Protein AF-H2AM92-F1 (afdb_monomer_lite)

pLDDT: mean 75.33, std 14.57, range [43.56, 90.56]

Structure (mmCIF, N/CA/C/O backbone):
data_AF-H2AM92-F1
#
_entry.id   AF-H2AM92-F1
#
loop_
_atom_site.group_PDB
_atom_site.id
_atom_site.type_symbol
_atom_site.label_atom_id
_atom_site.label_alt_id
_atom_site.label_comp_id
_atom_site.label_asym_id
_atom_site.label_entity_id
_atom_site.label_seq_id
_atom_site.pdbx_PDB_ins_code
_atom_site.Cartn_x
_atom_site.Cartn_y
_atom_site.Cartn_z
_atom_site.occupancy
_atom_site.B_iso_or_equiv
_atom_site.auth_seq_id
_atom_site.auth_comp_id
_atom_site.auth_asym_id
_atom_site.auth_atom_id
_atom_site.pdbx_PDB_model_num
ATOM 1 N N . MET A 1 1 ? -6.368 1.326 24.641 1.00 49.28 1 MET A N 1
ATOM 2 C CA . MET A 1 1 ? -5.739 0.473 23.600 1.00 49.28 1 MET A CA 1
ATOM 3 C C . MET A 1 1 ? -6.537 0.610 22.314 1.00 49.28 1 MET A C 1
ATOM 5 O O . MET A 1 1 ? -7.756 0.564 22.390 1.00 49.28 1 MET A O 1
ATOM 9 N N . GLN A 1 2 ? -5.897 0.807 21.157 1.00 58.41 2 GLN A N 1
ATOM 10 C CA . GLN A 1 2 ? -6.632 0.902 19.888 1.00 58.41 2 GLN A CA 1
ATOM 11 C C . GLN A 1 2 ? -7.231 -0.465 19.493 1.00 58.41 2 GLN A C 1
ATOM 13 O O . GLN A 1 2 ? -6.553 -1.485 19.700 1.00 58.41 2 GLN A O 1
ATOM 18 N N . PRO A 1 3 ? -8.459 -0.509 18.934 1.00 75.94 3 PRO A N 1
ATOM 19 C CA . PRO A 1 3 ? -9.093 -1.746 18.477 1.00 75.94 3 PRO A CA 1
ATOM 20 C C . PRO A 1 3 ? -8.204 -2.503 17.484 1.00 75.94 3 PRO A C 1
ATOM 22 O O . PRO A 1 3 ? -7.521 -1.886 16.668 1.00 75.94 3 PRO A O 1
ATOM 25 N N . GLN A 1 4 ? -8.212 -3.837 17.540 1.00 74.06 4 GLN A N 1
ATOM 26 C CA . GLN A 1 4 ? -7.371 -4.685 16.683 1.00 74.06 4 GLN A CA 1
ATOM 27 C C . GLN A 1 4 ? -7.622 -4.439 15.187 1.00 74.06 4 GLN A C 1
ATOM 29 O O . GLN A 1 4 ? -6.675 -4.301 14.423 1.00 74.06 4 GLN A O 1
ATOM 34 N N . TYR A 1 5 ? -8.886 -4.238 14.811 1.00 73.81 5 TYR A N 1
ATOM 35 C CA . TYR A 1 5 ? -9.278 -3.856 13.455 1.00 73.81 5 TYR A CA 1
ATOM 36 C C . TYR A 1 5 ? -8.584 -2.571 12.971 1.00 73.81 5 TYR A C 1
ATOM 38 O O . TYR A 1 5 ? -8.090 -2.516 11.852 1.00 73.81 5 TYR 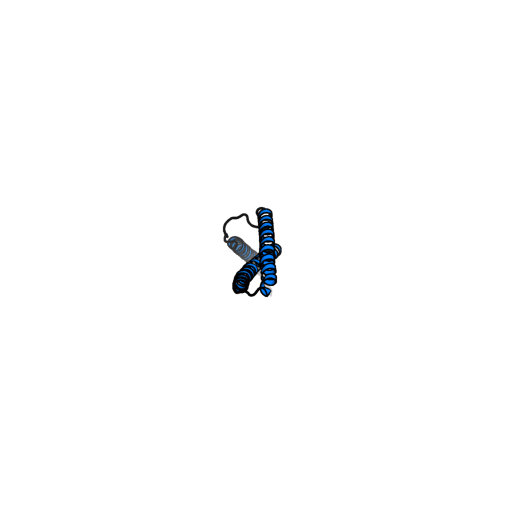A O 1
ATOM 46 N N . VAL A 1 6 ? -8.479 -1.548 13.827 1.00 73.00 6 VAL A N 1
ATOM 47 C CA . VAL A 1 6 ? -7.838 -0.267 13.475 1.00 73.00 6 VAL A CA 1
ATOM 48 C C . VAL A 1 6 ? -6.332 -0.440 13.270 1.00 73.00 6 VAL A C 1
ATOM 50 O O . VAL A 1 6 ? -5.771 0.181 12.372 1.00 73.00 6 VAL A O 1
ATOM 53 N N . ARG A 1 7 ? -5.683 -1.312 14.051 1.00 78.25 7 ARG A N 1
ATOM 54 C CA . ARG A 1 7 ? -4.262 -1.645 13.867 1.00 78.25 7 ARG A CA 1
ATOM 55 C C . ARG A 1 7 ? -4.007 -2.334 12.530 1.00 78.25 7 ARG A C 1
ATOM 57 O O . ARG A 1 7 ? -3.169 -1.871 11.777 1.00 78.25 7 ARG A O 1
ATOM 64 N N . GLU A 1 8 ? -4.802 -3.341 12.183 1.00 77.62 8 GLU A N 1
ATOM 65 C CA . GLU A 1 8 ? -4.666 -4.041 10.897 1.00 77.62 8 GLU A CA 1
ATOM 66 C C . GLU A 1 8 ? -4.867 -3.111 9.688 1.00 77.62 8 GLU A C 1
ATOM 68 O O . GLU A 1 8 ? -4.260 -3.310 8.634 1.00 77.62 8 GLU A O 1
ATOM 73 N N . ARG A 1 9 ? -5.723 -2.089 9.820 1.00 77.69 9 ARG A N 1
ATOM 74 C CA . ARG A 1 9 ? -5.902 -1.057 8.788 1.00 77.69 9 ARG A CA 1
ATOM 75 C C . ARG A 1 9 ? -4.716 -0.090 8.722 1.00 77.69 9 ARG A C 1
ATOM 77 O O . ARG A 1 9 ? -4.263 0.228 7.627 1.00 77.69 9 ARG A O 1
ATOM 84 N N . LEU A 1 10 ? -4.169 0.327 9.866 1.00 80.25 10 LEU A N 1
ATOM 85 C CA . LEU A 1 10 ? -2.947 1.141 9.923 1.00 80.25 10 LEU A CA 1
ATOM 86 C C . LEU A 1 10 ? -1.744 0.406 9.314 1.00 80.25 10 LEU A C 1
ATOM 88 O O . LEU A 1 10 ? -1.035 0.997 8.505 1.00 80.25 10 LEU A O 1
ATOM 92 N N . ASP A 1 11 ? -1.579 -0.884 9.608 1.00 84.06 11 ASP A N 1
ATOM 93 C CA . ASP A 1 11 ? -0.521 -1.724 9.030 1.00 84.06 11 ASP A CA 1
ATOM 94 C C . ASP A 1 11 ? -0.696 -1.873 7.503 1.00 84.06 11 ASP A C 1
ATOM 96 O O . ASP A 1 11 ? 0.267 -1.854 6.732 1.00 84.06 11 ASP A O 1
ATOM 100 N N . SER A 1 12 ? -1.947 -1.983 7.036 1.00 84.44 12 SER A N 1
ATOM 101 C CA . SER A 1 12 ? -2.283 -1.981 5.605 1.00 84.44 12 SER A CA 1
ATOM 102 C C . SER A 1 12 ? -1.902 -0.654 4.936 1.00 84.44 12 SER A C 1
ATOM 104 O O . SER A 1 12 ? -1.363 -0.657 3.828 1.00 84.44 12 SER A O 1
ATOM 106 N N . LEU A 1 13 ? -2.128 0.473 5.616 1.00 84.50 13 LEU A N 1
ATOM 107 C CA . LEU A 1 13 ? -1.762 1.803 5.131 1.00 84.50 13 LEU A CA 1
ATOM 108 C C . LEU A 1 13 ? -0.236 1.991 5.082 1.00 84.50 13 LEU A C 1
ATOM 110 O O . LEU A 1 13 ? 0.291 2.435 4.064 1.00 84.50 13 LEU A O 1
ATOM 114 N N . GLU A 1 14 ? 0.485 1.551 6.115 1.00 86.25 14 GLU A N 1
ATOM 115 C CA . GLU A 1 14 ? 1.954 1.547 6.141 1.00 86.25 14 GLU A CA 1
ATOM 116 C C . GLU A 1 14 ? 2.534 0.698 4.997 1.00 86.25 14 GLU A C 1
ATOM 118 O O . GLU A 1 14 ? 3.489 1.093 4.322 1.00 86.25 14 GLU A O 1
ATOM 123 N N . CYS A 1 15 ? 1.917 -0.450 4.700 1.00 87.12 15 CYS A N 1
ATOM 124 C CA . CYS A 1 15 ? 2.302 -1.280 3.562 1.00 87.12 15 CYS A CA 1
ATOM 125 C C . CYS A 1 15 ? 2.153 -0.538 2.220 1.00 87.12 15 CYS A C 1
ATOM 127 O O . CYS A 1 15 ? 3.000 -0.692 1.335 1.00 87.12 15 CYS A O 1
ATOM 129 N N . ILE A 1 16 ? 1.107 0.282 2.061 1.00 87.56 16 ILE A N 1
ATOM 130 C CA . ILE A 1 16 ? 0.911 1.116 0.866 1.00 87.56 16 ILE A CA 1
ATOM 131 C C . ILE A 1 16 ? 2.018 2.176 0.766 1.00 87.56 16 ILE A C 1
ATOM 133 O O . ILE A 1 16 ? 2.612 2.322 -0.304 1.00 87.56 16 ILE A O 1
ATOM 137 N N . ASP A 1 17 ? 2.365 2.845 1.866 1.00 87.62 17 ASP A N 1
ATOM 138 C CA . ASP A 1 17 ? 3.430 3.858 1.897 1.00 87.62 17 ASP A CA 1
ATOM 139 C C . ASP A 1 17 ? 4.807 3.276 1.543 1.00 87.62 17 ASP A C 1
ATOM 141 O O . ASP A 1 17 ? 5.565 3.855 0.753 1.00 87.62 17 ASP A O 1
ATOM 145 N N . LEU A 1 18 ? 5.120 2.079 2.046 1.00 87.75 18 LEU A N 1
ATOM 146 C CA . LEU A 1 18 ? 6.334 1.348 1.670 1.00 87.75 18 LEU A CA 1
ATOM 147 C C . LEU A 1 18 ? 6.351 1.003 0.173 1.00 87.75 18 LEU A C 1
ATOM 149 O O . LEU A 1 18 ? 7.406 1.039 -0.477 1.00 87.75 18 LEU A O 1
ATOM 153 N N . LYS A 1 19 ? 5.185 0.707 -0.406 1.00 86.88 19 LYS A N 1
ATOM 154 C CA . LYS A 1 19 ? 5.042 0.417 -1.835 1.00 86.88 19 LYS A CA 1
ATOM 155 C C . LYS A 1 19 ? 5.241 1.673 -2.690 1.00 86.88 19 LYS A C 1
ATOM 157 O O . LYS A 1 19 ? 5.954 1.611 -3.690 1.00 86.88 19 LYS A O 1
ATOM 162 N N . LEU A 1 20 ? 4.740 2.828 -2.247 1.00 87.12 20 LEU A N 1
ATOM 163 C CA . LEU A 1 20 ? 5.006 4.130 -2.875 1.00 87.12 20 LEU A CA 1
ATOM 164 C C . LEU A 1 20 ? 6.495 4.511 -2.807 1.00 87.12 20 LEU A C 1
ATOM 166 O O . LEU A 1 20 ? 7.067 4.969 -3.799 1.00 87.12 20 LEU A O 1
ATOM 170 N N . CYS A 1 21 ? 7.164 4.245 -1.681 1.00 87.25 21 CYS A N 1
ATOM 171 C CA . CYS A 1 21 ? 8.618 4.410 -1.566 1.00 87.25 21 CYS A CA 1
ATOM 172 C C . CYS A 1 21 ? 9.384 3.513 -2.550 1.00 87.25 21 CYS A C 1
ATOM 174 O O . CYS A 1 21 ? 10.405 3.915 -3.111 1.00 87.25 21 CYS A O 1
ATOM 176 N N . THR A 1 22 ? 8.901 2.291 -2.768 1.00 86.56 22 THR A N 1
ATOM 177 C CA . THR A 1 22 ? 9.508 1.339 -3.707 1.00 86.56 22 THR A CA 1
ATOM 178 C C . THR A 1 22 ? 9.321 1.799 -5.151 1.00 86.56 22 THR A C 1
ATOM 180 O O . THR A 1 22 ? 10.278 1.794 -5.920 1.00 86.56 22 THR A O 1
ATOM 183 N N . MET A 1 23 ? 8.142 2.321 -5.491 1.00 88.75 23 MET A N 1
ATOM 184 C CA . MET A 1 23 ? 7.858 2.930 -6.790 1.00 88.75 23 MET A CA 1
ATOM 185 C C . MET A 1 23 ? 8.800 4.112 -7.097 1.00 88.75 23 MET A C 1
ATOM 187 O O . MET A 1 23 ? 9.323 4.224 -8.204 1.00 88.75 23 MET A O 1
ATOM 191 N N . LEU A 1 24 ? 9.090 4.965 -6.108 1.00 88.19 24 LEU A N 1
ATOM 192 C CA . LEU A 1 24 ? 10.083 6.042 -6.240 1.00 88.19 24 LEU A CA 1
ATOM 193 C C . LEU A 1 24 ? 11.495 5.511 -6.538 1.00 88.19 24 LEU A C 1
ATOM 195 O O . LEU A 1 24 ? 12.214 6.077 -7.365 1.00 88.19 24 LEU A O 1
ATOM 199 N N . LYS A 1 25 ? 11.894 4.404 -5.901 1.00 87.50 25 LYS A N 1
ATOM 200 C CA . LYS A 1 25 ? 13.182 3.746 -6.179 1.00 87.50 25 LYS A CA 1
ATOM 201 C C . LYS A 1 25 ? 13.223 3.161 -7.590 1.00 87.50 25 LYS A C 1
ATOM 203 O O . LYS A 1 25 ? 14.227 3.328 -8.280 1.00 87.50 25 LYS A O 1
ATOM 208 N N . GLU A 1 26 ? 12.141 2.531 -8.037 1.00 87.12 26 GLU A N 1
ATOM 209 C CA . GLU A 1 26 ? 12.022 2.009 -9.402 1.00 87.12 26 GLU A CA 1
ATOM 210 C C . GLU A 1 26 ? 12.082 3.133 -10.442 1.00 87.12 26 GLU A C 1
ATOM 212 O O . GLU A 1 26 ? 12.816 3.009 -11.418 1.00 87.12 26 GLU A O 1
ATOM 217 N N . ALA A 1 27 ? 11.424 4.273 -10.209 1.00 88.00 27 ALA A N 1
ATOM 218 C CA . ALA A 1 27 ? 11.522 5.440 -11.089 1.00 88.00 27 ALA A CA 1
ATOM 219 C C . ALA A 1 27 ? 12.967 5.949 -11.227 1.00 88.00 27 ALA A C 1
ATOM 221 O O . ALA A 1 27 ? 13.418 6.263 -12.330 1.00 88.00 27 ALA A O 1
ATOM 222 N N . SER A 1 28 ? 13.721 5.979 -10.124 1.00 89.50 28 SER A N 1
ATOM 223 C CA . SER A 1 28 ? 15.147 6.327 -10.148 1.00 89.50 28 SER A CA 1
ATOM 224 C C . SER A 1 28 ? 15.957 5.356 -11.022 1.00 89.50 28 SER A C 1
ATOM 226 O O . SER A 1 28 ? 16.761 5.778 -11.857 1.00 89.50 28 SER A O 1
ATOM 228 N N . GLN A 1 29 ? 15.683 4.051 -10.914 1.00 87.62 29 GLN A N 1
ATOM 229 C CA . GLN A 1 29 ? 16.313 3.022 -11.750 1.00 87.62 29 GLN A CA 1
ATOM 230 C C . GLN A 1 29 ? 15.917 3.137 -13.229 1.00 87.62 29 GLN A C 1
ATOM 232 O O . GLN A 1 29 ? 16.766 2.952 -14.101 1.00 87.62 29 GLN A O 1
ATOM 237 N N . VAL A 1 30 ? 14.666 3.494 -13.534 1.00 89.12 30 VAL A N 1
ATOM 238 C CA . VAL A 1 30 ? 14.191 3.764 -14.904 1.00 89.12 30 VAL A CA 1
ATOM 239 C C . VAL A 1 30 ? 14.965 4.929 -15.526 1.00 89.12 30 VAL A C 1
ATOM 241 O O . VAL A 1 30 ? 15.446 4.814 -16.651 1.00 89.12 30 VAL A O 1
ATOM 244 N N . VAL A 1 31 ? 15.152 6.033 -14.797 1.00 88.75 31 VAL A N 1
ATOM 245 C CA . VAL A 1 31 ? 15.910 7.201 -15.286 1.00 88.75 31 VAL A CA 1
ATOM 246 C C . VAL A 1 31 ? 17.390 6.862 -15.497 1.00 88.75 31 VAL A C 1
ATOM 248 O O . VAL A 1 31 ? 17.990 7.266 -16.501 1.00 88.75 31 VAL A O 1
ATOM 251 N N . PHE A 1 32 ? 17.980 6.089 -14.583 1.00 86.94 32 PHE A N 1
ATOM 252 C CA . PHE A 1 32 ? 19.362 5.628 -14.701 1.00 86.94 32 PHE A CA 1
ATOM 253 C C . PHE A 1 32 ? 19.554 4.710 -15.918 1.00 86.94 32 PHE A C 1
ATOM 255 O O . PHE A 1 32 ? 20.391 4.983 -16.777 1.00 86.94 32 PHE A O 1
ATOM 262 N N . THR A 1 33 ? 18.735 3.664 -16.043 1.00 85.88 33 THR A N 1
ATOM 263 C CA . THR A 1 33 ? 18.806 2.710 -17.163 1.00 85.88 33 THR A CA 1
ATOM 264 C C . THR A 1 33 ? 18.521 3.379 -18.505 1.00 85.88 33 THR A C 1
ATOM 266 O O . THR A 1 33 ? 19.213 3.097 -19.480 1.00 85.88 33 THR A O 1
ATOM 269 N N . PHE A 1 34 ? 17.594 4.340 -18.562 1.00 85.69 34 PHE A N 1
ATOM 270 C CA . PHE A 1 34 ? 17.360 5.156 -19.756 1.00 85.69 34 PHE A CA 1
ATOM 271 C C . PHE A 1 34 ? 18.599 5.962 -20.175 1.00 85.69 34 PHE A C 1
ATOM 273 O O . PHE A 1 34 ? 18.928 6.038 -21.361 1.00 85.69 34 PHE A O 1
ATOM 280 N N . SER A 1 35 ? 19.312 6.537 -19.204 1.00 85.31 35 SER A N 1
ATOM 281 C CA . SER A 1 35 ? 20.538 7.300 -19.459 1.00 85.31 35 SER A CA 1
ATOM 282 C C . SER A 1 35 ? 21.650 6.419 -20.035 1.00 85.31 35 SER A C 1
ATOM 284 O O . SER A 1 35 ? 22.359 6.847 -20.944 1.00 85.31 35 SER A O 1
ATOM 286 N N . GLU A 1 36 ? 21.772 5.178 -19.562 1.00 84.38 36 GLU A N 1
ATOM 287 C CA . GLU A 1 36 ? 22.748 4.204 -20.066 1.00 84.38 36 GLU A CA 1
ATOM 288 C C . GLU A 1 36 ? 22.371 3.640 -21.446 1.00 84.38 36 GLU A C 1
ATOM 290 O O . GLU A 1 36 ? 23.235 3.488 -22.312 1.00 84.38 36 GLU A O 1
ATOM 295 N N . ILE A 1 37 ? 21.077 3.431 -21.715 1.00 85.94 37 ILE A N 1
ATOM 296 C CA . ILE A 1 37 ? 20.586 3.062 -23.054 1.00 85.94 37 ILE A CA 1
ATOM 297 C C . ILE A 1 37 ? 20.917 4.167 -24.065 1.00 85.94 37 ILE A C 1
ATOM 299 O O . ILE A 1 37 ? 21.400 3.880 -25.160 1.00 85.94 37 ILE A O 1
ATOM 303 N N . LYS A 1 38 ? 20.727 5.442 -23.694 1.00 84.31 38 LYS A N 1
ATOM 304 C CA . LYS A 1 38 ? 21.046 6.589 -24.562 1.00 84.31 38 LYS A CA 1
ATOM 305 C C . LYS A 1 38 ? 22.546 6.703 -24.877 1.00 84.31 38 LYS A C 1
ATOM 307 O O . LYS A 1 38 ? 22.900 7.238 -25.923 1.00 84.31 38 LYS A O 1
ATOM 312 N N . LYS A 1 39 ? 23.420 6.181 -24.009 1.00 86.69 39 LYS A N 1
ATOM 313 C CA . LYS A 1 39 ? 24.876 6.094 -24.232 1.00 86.69 39 LYS A CA 1
ATOM 314 C C . LYS A 1 39 ? 25.292 4.927 -25.142 1.00 86.69 39 LYS A C 1
ATOM 316 O O . LYS A 1 39 ? 26.474 4.803 -25.442 1.00 86.69 39 LYS A O 1
ATOM 321 N N . GLY A 1 40 ? 24.347 4.100 -25.599 1.00 80.50 40 GLY A N 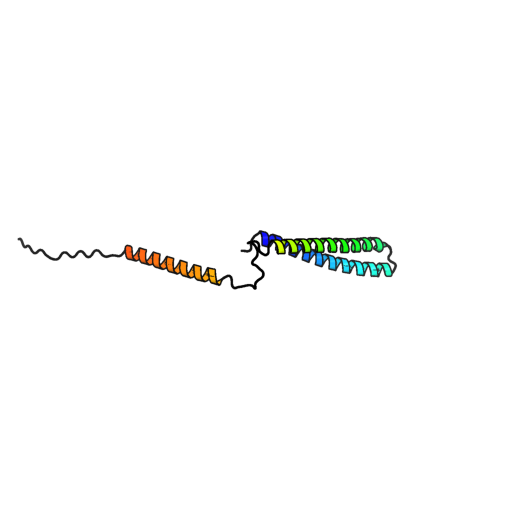1
ATOM 322 C CA . GLY A 1 40 ? 24.590 2.998 -26.536 1.00 80.50 40 GLY A CA 1
ATOM 323 C C . GLY A 1 40 ? 24.595 1.603 -25.906 1.00 80.50 40 GLY A C 1
ATOM 324 O O . GLY A 1 40 ? 24.876 0.634 -26.606 1.00 80.50 40 GLY A O 1
ATOM 325 N N . ASN A 1 41 ? 24.267 1.469 -24.615 1.00 76.56 41 ASN A N 1
ATOM 326 C CA . ASN A 1 41 ? 24.215 0.170 -23.944 1.00 76.56 41 ASN A CA 1
ATOM 327 C C . ASN A 1 41 ? 22.840 -0.505 -24.135 1.00 76.56 41 ASN A C 1
ATOM 329 O O . ASN A 1 41 ? 21.920 -0.342 -23.331 1.00 76.56 41 ASN A O 1
ATOM 333 N N . VAL A 1 42 ? 22.685 -1.232 -25.247 1.00 79.00 42 VAL A N 1
ATOM 334 C CA . VAL A 1 42 ? 21.405 -1.830 -25.686 1.00 79.00 42 VAL A CA 1
ATOM 335 C C . VAL A 1 42 ? 20.967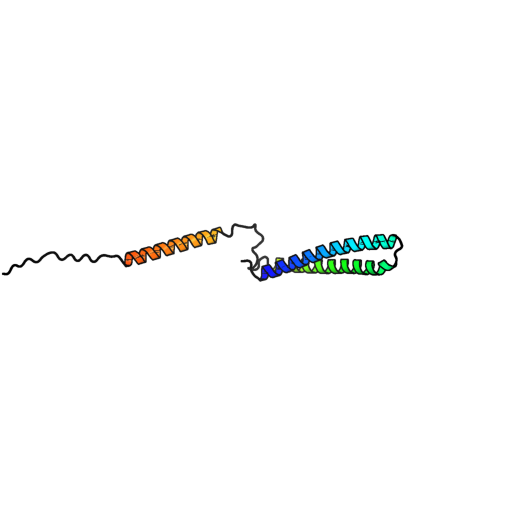 -3.012 -24.807 1.00 79.00 42 VAL A C 1
ATOM 337 O O . VAL A 1 42 ? 19.769 -3.284 -24.703 1.00 79.00 42 VAL A O 1
ATOM 340 N N . ASP A 1 43 ? 21.896 -3.657 -24.098 1.00 78.81 43 ASP A N 1
ATOM 341 C CA . ASP A 1 43 ? 21.607 -4.808 -23.228 1.00 78.81 43 ASP A CA 1
ATOM 342 C C . ASP A 1 43 ? 20.709 -4.443 -22.032 1.00 78.81 43 ASP A C 1
ATOM 344 O O . ASP A 1 43 ? 19.978 -5.281 -21.496 1.00 78.81 43 ASP A O 1
ATOM 348 N N . LEU A 1 44 ? 20.681 -3.162 -21.653 1.00 80.19 44 LEU A N 1
ATOM 349 C CA . LEU A 1 44 ? 19.837 -2.644 -20.576 1.00 80.19 44 LEU A CA 1
ATOM 350 C C . LEU A 1 44 ? 18.387 -2.390 -21.003 1.00 80.19 44 LEU A C 1
ATOM 352 O O . LEU A 1 44 ? 17.541 -2.140 -20.145 1.00 80.19 44 LEU A O 1
ATOM 356 N N . LYS A 1 45 ? 18.053 -2.507 -22.297 1.00 82.62 45 LYS A N 1
ATOM 357 C CA . LYS A 1 45 ? 16.690 -2.277 -22.804 1.00 82.62 45 LYS A CA 1
ATOM 358 C C . LYS A 1 45 ? 15.660 -3.199 -22.148 1.00 82.62 45 LYS A C 1
ATOM 360 O O . LYS A 1 45 ? 14.594 -2.743 -21.745 1.00 82.62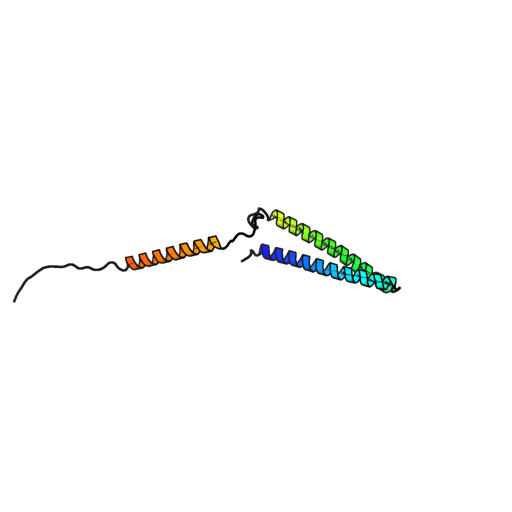 45 LYS A O 1
ATOM 365 N N . ARG A 1 46 ? 16.008 -4.476 -21.959 1.00 85.38 46 ARG A N 1
ATOM 366 C CA . ARG A 1 46 ? 15.139 -5.450 -21.279 1.00 85.38 46 ARG A CA 1
ATOM 367 C C . ARG A 1 46 ? 14.947 -5.115 -19.798 1.00 85.38 46 ARG A C 1
ATOM 369 O O . ARG A 1 46 ? 13.863 -5.319 -19.260 1.00 85.38 46 ARG A O 1
ATOM 376 N N . GLN A 1 47 ? 15.983 -4.595 -19.138 1.00 83.94 47 GLN A N 1
ATOM 377 C CA . GLN A 1 47 ? 15.887 -4.156 -17.743 1.00 83.94 47 GLN A CA 1
ATOM 378 C C . GLN A 1 47 ? 15.008 -2.910 -17.629 1.00 83.94 47 GLN A C 1
ATOM 380 O O . GLN A 1 47 ? 14.122 -2.877 -16.785 1.00 83.94 47 GLN A O 1
ATOM 385 N N . PHE A 1 48 ? 15.172 -1.937 -18.525 1.00 86.44 48 PHE A N 1
ATOM 386 C CA . PHE A 1 48 ? 14.315 -0.755 -18.594 1.00 86.44 48 PHE A CA 1
ATOM 387 C C . PHE A 1 48 ? 12.839 -1.121 -18.791 1.00 86.44 48 PHE A C 1
ATOM 389 O O . PHE A 1 48 ? 11.999 -0.670 -18.020 1.00 86.44 48 PHE A O 1
ATOM 396 N N . GLU A 1 49 ? 12.514 -1.990 -19.754 1.00 87.69 49 GLU A N 1
ATOM 397 C CA . GLU A 1 49 ? 11.135 -2.459 -19.968 1.00 87.69 49 GLU A CA 1
ATOM 398 C C . GLU A 1 49 ? 10.557 -3.137 -18.715 1.00 87.69 49 GLU A C 1
ATOM 400 O O . GLU A 1 49 ? 9.410 -2.880 -18.343 1.00 87.69 49 GLU A O 1
ATOM 405 N N . ASN A 1 50 ? 11.362 -3.943 -18.014 1.00 88.38 50 ASN A N 1
ATOM 406 C CA . ASN A 1 50 ? 10.959 -4.572 -16.757 1.00 88.38 50 ASN A CA 1
ATOM 407 C C . ASN A 1 50 ? 10.734 -3.549 -15.631 1.00 88.38 50 ASN A C 1
ATOM 409 O O . ASN A 1 50 ? 9.734 -3.653 -14.925 1.00 88.38 50 ASN A O 1
ATOM 413 N N . HIS A 1 51 ? 11.618 -2.559 -15.470 1.00 87.19 51 HIS A N 1
ATOM 414 C CA . HIS A 1 51 ? 11.483 -1.519 -14.445 1.00 87.19 51 HIS A CA 1
ATOM 415 C C . HIS A 1 51 ? 10.291 -0.597 -14.716 1.00 87.19 51 HIS A C 1
ATOM 417 O O . HIS A 1 51 ? 9.564 -0.251 -13.791 1.00 87.19 51 HIS A O 1
ATOM 423 N N . VAL A 1 52 ? 10.041 -0.247 -15.980 1.00 88.69 52 VAL A N 1
ATOM 424 C CA . VAL A 1 52 ? 8.872 0.548 -16.381 1.00 88.69 52 VAL A CA 1
ATOM 425 C C . VAL A 1 52 ? 7.584 -0.227 -16.110 1.00 88.69 52 VAL A C 1
ATOM 427 O O . VAL A 1 52 ? 6.647 0.316 -15.527 1.00 88.69 52 VAL A O 1
ATOM 430 N N . LYS A 1 53 ? 7.536 -1.513 -16.474 1.00 90.56 53 LYS A N 1
ATOM 431 C CA . LYS A 1 53 ? 6.376 -2.366 -16.189 1.00 90.56 53 LYS A CA 1
ATOM 432 C C . LYS A 1 53 ? 6.152 -2.540 -14.683 1.00 90.56 53 LYS A C 1
ATOM 434 O O . LYS A 1 53 ? 5.012 -2.469 -14.236 1.00 90.56 53 LYS A O 1
ATOM 439 N N . GLY A 1 54 ? 7.224 -2.731 -13.912 1.00 87.12 54 GLY A N 1
ATOM 440 C CA . GLY A 1 54 ? 7.187 -2.787 -12.448 1.00 87.12 54 GLY A CA 1
ATOM 441 C C . GLY A 1 54 ? 6.612 -1.509 -11.842 1.00 87.12 54 GLY A C 1
ATOM 442 O O . GLY A 1 54 ? 5.651 -1.581 -11.080 1.00 87.12 54 GLY A O 1
ATOM 443 N N . PHE A 1 55 ? 7.098 -0.351 -12.290 1.00 89.75 55 PHE A N 1
ATOM 444 C CA . PHE A 1 55 ? 6.633 0.957 -11.835 1.00 89.75 55 PHE A CA 1
ATOM 445 C C . PHE A 1 55 ? 5.127 1.149 -12.056 1.00 89.75 55 PHE A C 1
ATOM 447 O O . PHE A 1 55 ? 4.407 1.496 -11.120 1.00 89.75 55 PHE A O 1
ATOM 454 N N . TYR A 1 56 ? 4.628 0.887 -13.270 1.00 88.44 56 TYR A N 1
ATOM 455 C CA . TYR A 1 56 ? 3.201 1.046 -13.572 1.00 88.44 56 TYR A CA 1
ATOM 456 C C . TYR A 1 56 ? 2.322 0.041 -12.820 1.00 88.44 56 TYR A C 1
ATOM 458 O O . TYR A 1 56 ? 1.272 0.428 -12.312 1.00 88.44 56 TYR A O 1
ATOM 466 N N . ASN A 1 57 ? 2.760 -1.214 -12.685 1.00 90.06 57 ASN A N 1
ATOM 467 C CA . ASN A 1 57 ? 2.028 -2.222 -11.914 1.00 90.06 57 ASN A CA 1
ATOM 468 C C . ASN A 1 57 ? 1.962 -1.855 -10.423 1.00 90.06 57 ASN A C 1
ATOM 470 O O . ASN A 1 57 ? 0.906 -1.962 -9.803 1.00 90.06 57 ASN A O 1
ATOM 474 N N . ASN A 1 58 ? 3.075 -1.394 -9.847 1.00 87.81 58 ASN A N 1
ATOM 475 C CA . ASN A 1 58 ? 3.129 -0.957 -8.454 1.00 87.81 58 ASN A CA 1
ATOM 476 C C . ASN A 1 58 ? 2.267 0.289 -8.219 1.00 87.81 58 ASN A C 1
ATOM 478 O O . ASN A 1 58 ? 1.607 0.380 -7.184 1.00 87.81 58 ASN A O 1
ATOM 482 N N . LEU A 1 59 ? 2.227 1.220 -9.179 1.00 86.75 59 LEU A N 1
ATOM 483 C CA . LEU A 1 59 ? 1.354 2.392 -9.132 1.00 86.75 59 LEU A CA 1
ATOM 484 C C . LEU A 1 59 ? -0.125 1.997 -9.165 1.00 86.75 59 LEU A C 1
ATOM 486 O O . LEU A 1 59 ? -0.914 2.499 -8.362 1.00 86.75 59 LEU A O 1
ATOM 490 N N . GLU A 1 60 ? -0.507 1.102 -10.077 1.00 88.31 60 GLU A N 1
ATOM 491 C CA . GLU A 1 60 ? -1.877 0.598 -10.184 1.00 88.31 60 GLU A CA 1
ATOM 492 C C . GLU A 1 60 ? -2.299 -0.096 -8.885 1.00 88.31 60 GLU A C 1
ATOM 494 O O . GLU A 1 60 ? -3.326 0.246 -8.296 1.00 88.31 60 GLU A O 1
ATOM 499 N N . GLU A 1 61 ? -1.465 -1.010 -8.387 1.00 89.62 61 GLU A N 1
ATOM 500 C CA . GLU A 1 61 ? -1.733 -1.751 -7.161 1.00 89.62 61 GLU A CA 1
ATOM 501 C C . GLU A 1 61 ? -1.844 -0.822 -5.943 1.00 89.62 61 GLU A C 1
ATOM 503 O O . GLU A 1 61 ? -2.788 -0.948 -5.160 1.00 89.62 61 GLU A O 1
ATOM 508 N N . ALA A 1 62 ? -0.921 0.134 -5.790 1.00 88.00 62 ALA A N 1
ATOM 509 C CA . ALA A 1 62 ? -0.964 1.108 -4.703 1.00 88.00 62 ALA A CA 1
ATOM 510 C C . ALA A 1 62 ? -2.233 1.965 -4.782 1.00 88.00 62 ALA A C 1
ATOM 512 O O . ALA A 1 62 ? -2.931 2.109 -3.783 1.00 88.00 62 ALA A O 1
ATOM 513 N N . THR A 1 63 ? -2.587 2.463 -5.969 1.00 85.75 63 THR A N 1
ATOM 514 C CA . THR A 1 63 ? -3.767 3.319 -6.171 1.00 85.75 63 THR A CA 1
ATOM 515 C C . THR A 1 63 ? -5.071 2.573 -5.881 1.00 85.75 63 THR A C 1
ATOM 517 O O . THR A 1 63 ? -5.964 3.118 -5.230 1.00 85.75 63 THR A O 1
ATOM 520 N N . ILE A 1 64 ? -5.190 1.314 -6.316 1.00 88.75 64 ILE A N 1
ATOM 521 C CA . ILE A 1 64 ? -6.360 0.472 -6.025 1.00 88.75 64 ILE A CA 1
ATOM 522 C C . ILE A 1 64 ? -6.462 0.193 -4.523 1.00 88.75 64 ILE A C 1
ATOM 524 O O . ILE A 1 64 ? -7.543 0.340 -3.952 1.00 88.75 64 ILE A O 1
ATOM 528 N N . ARG A 1 65 ? -5.352 -0.175 -3.869 1.00 86.94 65 ARG A N 1
ATOM 529 C CA . ARG A 1 65 ? -5.320 -0.435 -2.421 1.00 86.94 65 ARG A CA 1
ATOM 530 C C . ARG A 1 65 ? -5.714 0.802 -1.618 1.00 86.94 65 ARG A C 1
ATOM 532 O O . ARG A 1 65 ? -6.576 0.696 -0.755 1.00 86.94 65 ARG A O 1
ATOM 539 N N . LEU A 1 66 ? -5.165 1.969 -1.955 1.00 86.25 66 LEU A N 1
ATOM 540 C CA . LEU A 1 66 ? -5.484 3.241 -1.300 1.00 86.25 66 LEU A CA 1
ATOM 541 C C . LEU A 1 66 ? -6.959 3.609 -1.499 1.00 86.25 66 LEU A C 1
ATOM 543 O O . LEU A 1 66 ? -7.641 3.989 -0.554 1.00 86.25 66 LEU A O 1
ATOM 547 N N . ARG A 1 67 ? -7.493 3.415 -2.710 1.00 83.81 67 ARG A N 1
ATOM 548 C CA . ARG A 1 67 ? -8.914 3.645 -2.999 1.00 83.81 67 ARG A CA 1
ATOM 549 C C . ARG A 1 67 ? -9.833 2.709 -2.214 1.00 83.81 67 ARG A C 1
ATOM 551 O O . ARG A 1 67 ? -10.888 3.145 -1.761 1.00 83.81 67 ARG A O 1
ATOM 558 N N . ASN A 1 68 ? -9.465 1.439 -2.079 1.00 86.00 68 ASN A N 1
ATOM 559 C CA . ASN A 1 68 ? -10.228 0.475 -1.290 1.00 86.00 68 ASN A CA 1
ATOM 560 C C . ASN A 1 68 ? -10.166 0.809 0.202 1.00 86.00 68 ASN A C 1
ATOM 562 O O . ASN A 1 68 ? -11.185 0.729 0.875 1.00 86.00 68 ASN A O 1
ATOM 566 N N . GLU A 1 69 ? -9.011 1.244 0.701 1.00 81.38 69 GLU A N 1
ATOM 567 C CA . GLU A 1 69 ? -8.847 1.656 2.095 1.00 81.38 69 GLU A CA 1
ATOM 568 C C . GLU A 1 69 ? -9.646 2.933 2.407 1.00 81.38 69 GLU A C 1
ATOM 570 O O . GLU A 1 69 ? -10.307 2.995 3.437 1.00 81.38 69 GLU A O 1
ATOM 575 N N . ILE A 1 70 ? -9.700 3.904 1.484 1.00 80.69 70 ILE A N 1
ATOM 576 C CA . ILE A 1 70 ? -10.579 5.083 1.603 1.00 80.69 70 ILE A CA 1
ATOM 577 C C . ILE A 1 70 ? -12.056 4.669 1.628 1.00 80.69 70 ILE A C 1
ATOM 579 O O . ILE A 1 70 ? -12.802 5.155 2.469 1.00 80.69 70 ILE A O 1
ATOM 583 N N . LYS A 1 71 ? -12.484 3.740 0.761 1.00 82.12 71 LYS A N 1
ATOM 584 C CA . LYS A 1 71 ? -13.864 3.220 0.795 1.00 82.12 71 LYS A CA 1
ATOM 585 C C . LYS A 1 71 ? -14.188 2.540 2.123 1.00 82.12 71 LYS A C 1
ATOM 587 O O . LYS A 1 71 ? -15.249 2.784 2.681 1.00 82.12 71 LYS A O 1
ATOM 592 N N . LEU A 1 72 ? -13.275 1.716 2.637 1.00 78.31 72 LEU A N 1
ATOM 593 C CA . LEU A 1 72 ? -13.435 1.066 3.938 1.00 78.31 72 LEU A CA 1
ATOM 594 C C . LEU A 1 72 ? -13.476 2.094 5.073 1.00 78.31 72 LEU A C 1
ATOM 596 O O . LEU A 1 72 ? -14.252 1.930 6.010 1.00 78.31 72 LEU A O 1
ATOM 600 N N . LEU A 1 73 ? -12.675 3.158 4.998 1.00 73.75 73 LEU A N 1
ATOM 601 C CA . LEU A 1 73 ? -12.737 4.277 5.935 1.00 73.75 73 LEU A CA 1
ATOM 602 C C . LEU A 1 73 ? -14.088 4.989 5.862 1.00 73.75 73 LEU A C 1
ATOM 604 O O . LEU A 1 73 ? -14.682 5.210 6.912 1.00 73.75 73 LEU A O 1
ATOM 608 N N . ASP A 1 74 ? -14.606 5.289 4.672 1.00 70.00 74 ASP A N 1
ATOM 609 C CA . ASP A 1 74 ? -15.917 5.927 4.490 1.00 70.00 74 ASP A CA 1
ATOM 610 C C . ASP A 1 74 ? -17.065 5.039 5.002 1.00 70.00 74 ASP A C 1
ATOM 612 O O . ASP A 1 74 ? -17.957 5.526 5.690 1.00 70.00 74 ASP A O 1
ATOM 616 N N . GLU A 1 75 ? -17.019 3.726 4.755 1.00 73.19 75 GLU A N 1
ATOM 617 C CA . GLU A 1 75 ? -17.998 2.755 5.273 1.00 73.19 75 GLU A CA 1
ATOM 618 C C . GLU A 1 75 ? -17.932 2.613 6.805 1.00 73.19 75 GLU A C 1
ATOM 620 O O . GLU A 1 75 ? -18.949 2.418 7.476 1.00 73.19 75 GLU A O 1
ATOM 625 N N . ASN A 1 76 ? -16.740 2.735 7.394 1.00 66.00 76 ASN A N 1
ATOM 626 C CA . ASN A 1 76 ? -16.563 2.708 8.847 1.00 66.00 76 ASN A CA 1
ATOM 627 C C . ASN A 1 76 ? -16.788 4.076 9.510 1.00 66.00 76 ASN A C 1
ATOM 629 O O . ASN A 1 76 ? -16.988 4.132 10.725 1.00 66.00 76 ASN A O 1
ATOM 633 N N . THR A 1 77 ? -16.794 5.169 8.745 1.00 60.50 77 THR A N 1
ATOM 634 C CA . THR A 1 77 ? -17.061 6.524 9.237 1.00 60.50 77 THR A CA 1
ATOM 635 C C . THR A 1 77 ? -18.570 6.720 9.357 1.00 60.50 77 THR A C 1
ATOM 637 O O . THR A 1 77 ? -19.275 6.908 8.374 1.00 60.50 77 THR A O 1
ATOM 640 N N . GLY A 1 78 ? -19.088 6.667 10.585 1.00 52.66 78 GLY A N 1
ATOM 641 C CA . GLY A 1 78 ? -20.532 6.739 10.866 1.00 52.66 78 GLY A CA 1
ATOM 642 C C . GLY A 1 78 ? -21.132 5.408 11.323 1.00 52.66 78 GLY A C 1
ATOM 643 O O . GLY A 1 78 ? -22.175 5.396 11.977 1.00 52.66 78 GLY A O 1
ATOM 644 N N . THR A 1 79 ? -20.423 4.302 11.101 1.00 55.28 79 THR A N 1
ATOM 645 C CA . THR A 1 79 ? -20.633 3.057 11.846 1.00 55.28 79 THR A CA 1
ATOM 646 C C . THR A 1 79 ? -19.852 3.155 13.165 1.00 55.28 79 THR A C 1
ATOM 648 O O . THR A 1 79 ? -18.807 3.794 13.217 1.00 55.28 79 THR A O 1
ATOM 651 N N . ARG A 1 80 ? -20.358 2.564 14.258 1.00 53.00 80 ARG A N 1
ATOM 652 C CA . ARG A 1 80 ? -19.897 2.678 15.672 1.00 53.00 80 ARG A CA 1
ATOM 653 C C . ARG A 1 80 ? -18.381 2.517 15.979 1.00 53.00 80 ARG A C 1
ATOM 655 O O . ARG A 1 80 ? -18.018 2.567 17.151 1.00 53.00 80 ARG A O 1
ATOM 662 N N . LEU A 1 81 ? -17.514 2.283 14.992 1.00 55.78 81 LEU A N 1
ATOM 663 C CA . LEU A 1 81 ? -16.090 1.954 15.129 1.00 55.78 81 LEU A CA 1
ATOM 664 C C . LEU A 1 81 ? -15.137 3.152 15.025 1.00 55.78 81 LEU A C 1
ATOM 666 O O . LEU A 1 81 ? -14.137 3.170 15.743 1.00 55.78 81 LEU A O 1
ATOM 670 N N . LEU A 1 82 ? -15.422 4.144 14.176 1.00 56.91 82 LEU A N 1
ATOM 671 C CA . LEU A 1 82 ? -14.605 5.354 14.071 1.00 56.91 82 LEU A CA 1
ATOM 672 C C . LEU A 1 82 ? -15.443 6.573 14.465 1.00 56.91 82 LEU A C 1
ATOM 674 O O . LEU A 1 82 ? -16.561 6.727 13.963 1.00 56.91 82 LEU A O 1
ATOM 678 N N . PRO A 1 83 ? -14.946 7.440 15.369 1.00 58.31 83 PRO A N 1
ATOM 679 C CA . PRO A 1 83 ? -15.630 8.683 15.678 1.00 58.31 83 PRO A CA 1
ATOM 680 C C . PRO A 1 83 ? -15.872 9.453 14.381 1.00 58.31 83 PRO A C 1
ATOM 682 O O . PRO A 1 83 ? -14.971 9.564 13.548 1.00 58.31 83 PRO A O 1
ATOM 685 N N . ILE A 1 84 ? -17.085 9.988 14.225 1.00 57.62 84 ILE A N 1
ATOM 686 C CA . ILE A 1 84 ? -17.410 10.951 13.167 1.00 57.62 84 ILE A CA 1
ATOM 687 C C . ILE A 1 84 ? -16.302 12.006 13.155 1.00 57.62 84 ILE A C 1
ATOM 689 O O . ILE A 1 84 ? -15.843 12.397 14.227 1.00 57.62 84 ILE A O 1
ATOM 693 N N . SER A 1 85 ? -15.869 12.431 11.965 1.00 51.56 85 SER A N 1
ATOM 694 C CA . SER A 1 85 ? -14.847 13.463 11.765 1.00 51.56 85 SER A CA 1
ATOM 695 C C . SER A 1 85 ? -15.145 14.713 12.599 1.00 51.56 85 SER A C 1
ATOM 697 O O . SER A 1 85 ? -15.861 15.621 12.188 1.00 51.56 85 SER A O 1
ATOM 699 N N . VAL A 1 86 ? -14.618 14.740 13.815 1.00 53.34 86 VAL A N 1
ATOM 700 C CA . VAL A 1 86 ? -14.580 15.894 14.695 1.00 53.34 86 VAL A CA 1
ATOM 701 C C . VAL A 1 86 ? -13.309 15.765 15.512 1.00 53.34 86 VAL A C 1
ATOM 703 O O . VAL A 1 86 ? -13.070 14.738 16.141 1.00 53.34 86 VAL A O 1
ATOM 706 N N . ASN A 1 87 ? -12.494 16.817 15.417 1.00 56.03 87 ASN A N 1
ATOM 707 C CA . ASN A 1 87 ? -11.263 17.118 16.150 1.00 56.03 87 ASN A CA 1
ATOM 708 C C . ASN A 1 87 ? -10.990 16.229 17.369 1.00 56.03 87 ASN A C 1
ATOM 710 O O . ASN A 1 87 ? -11.880 16.052 18.195 1.00 56.03 87 ASN A O 1
ATOM 714 N N . LYS A 1 88 ? -9.736 15.775 17.537 1.00 57.78 88 LYS A N 1
ATOM 715 C CA . LYS A 1 88 ? -9.245 15.113 18.762 1.00 57.78 88 LYS A CA 1
ATOM 716 C C . LYS A 1 88 ? -9.716 15.889 20.003 1.00 57.78 88 LYS A C 1
ATOM 718 O O . LYS A 1 88 ? -9.124 16.904 20.358 1.00 57.78 88 LYS A O 1
ATOM 723 N N . LYS A 1 89 ? -10.798 15.430 20.635 1.00 62.09 89 LYS A N 1
ATOM 724 C CA . LYS A 1 89 ? -11.270 15.932 21.928 1.00 62.09 89 LYS A CA 1
ATOM 725 C C . LYS A 1 89 ? -10.517 15.199 23.036 1.00 62.09 89 LYS A C 1
ATOM 727 O O . LYS A 1 89 ? -10.028 14.087 22.829 1.00 62.09 89 LYS A O 1
ATOM 732 N N . ASN A 1 90 ? -10.432 15.818 24.207 1.00 57.50 90 ASN A N 1
ATOM 733 C CA . ASN A 1 90 ? -9.797 15.223 25.379 1.00 57.50 90 ASN A CA 1
ATOM 734 C C . ASN A 1 90 ? -10.642 14.050 25.899 1.00 57.50 90 ASN A C 1
ATOM 736 O O . ASN A 1 90 ? -11.546 14.251 26.699 1.00 57.50 90 ASN A O 1
ATOM 740 N N . LEU A 1 91 ? -10.336 12.828 25.452 1.00 62.97 91 LEU A N 1
ATOM 741 C CA . LEU A 1 91 ? -11.021 11.599 25.882 1.00 62.97 91 LEU A CA 1
ATOM 742 C C . LEU A 1 91 ? -10.813 11.259 27.373 1.00 62.97 91 LEU A C 1
ATOM 744 O O . LEU A 1 91 ? -11.563 10.457 27.910 1.00 62.97 91 LEU A O 1
ATOM 748 N N . GLY A 1 92 ? -9.806 11.839 28.036 1.00 65.88 92 GLY A N 1
ATOM 749 C CA . GLY A 1 92 ? -9.428 11.462 29.405 1.00 65.88 92 GLY A CA 1
ATOM 750 C C . GLY A 1 92 ? -10.281 12.075 30.517 1.00 65.88 92 GLY A C 1
ATOM 751 O O . GLY A 1 92 ? -10.304 11.540 31.618 1.00 65.88 92 GLY A O 1
ATOM 752 N N . GLN A 1 93 ? -11.002 13.168 30.244 1.00 72.31 93 GLN A N 1
ATOM 753 C CA . GLN A 1 93 ? -11.709 13.911 31.294 1.00 72.31 93 GLN A CA 1
ATOM 754 C C . GLN A 1 93 ? -12.873 13.116 31.904 1.00 72.31 93 GLN A C 1
ATOM 756 O O . GLN A 1 93 ? -13.173 13.263 33.089 1.00 72.31 93 GLN A O 1
ATOM 761 N N . ASP A 1 94 ? -13.539 12.296 31.096 1.00 72.00 94 ASP A N 1
ATOM 762 C CA . ASP A 1 94 ? -14.723 11.557 31.531 1.00 72.00 94 ASP A CA 1
ATOM 763 C C . ASP A 1 94 ? -14.332 10.361 32.411 1.00 72.00 94 ASP A C 1
ATOM 765 O O . ASP A 1 94 ? -14.940 10.144 33.460 1.00 72.00 94 ASP A O 1
ATOM 769 N N . GLU A 1 95 ? -13.280 9.627 32.028 1.00 77.06 95 GLU A N 1
ATOM 770 C CA . GLU A 1 95 ? -12.735 8.523 32.831 1.00 77.06 95 GLU A CA 1
ATOM 771 C C . GLU A 1 95 ? -12.137 9.021 34.149 1.00 77.06 95 GLU A C 1
ATOM 773 O O . GLU A 1 95 ? -12.366 8.402 35.186 1.00 77.06 95 GLU A O 1
ATOM 778 N N . GLU A 1 96 ? -11.426 10.151 34.132 1.00 80.19 96 GLU A N 1
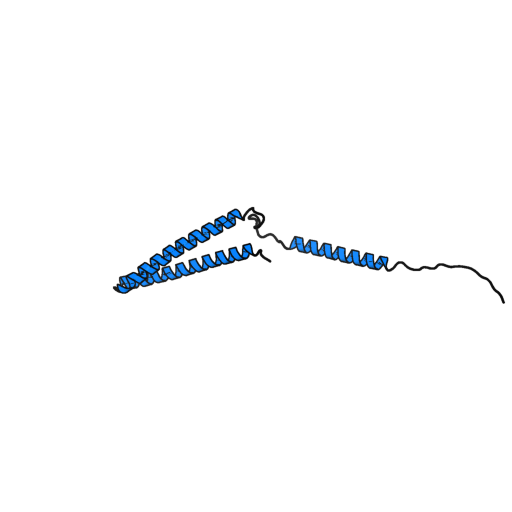ATOM 779 C CA . GLU A 1 96 ? -10.827 10.748 35.330 1.00 80.19 96 GLU A CA 1
ATOM 780 C C . GLU A 1 96 ? -11.899 11.139 36.356 1.00 80.19 96 GLU A C 1
ATOM 782 O O . GLU A 1 96 ? -11.850 10.704 37.506 1.00 80.19 96 GLU A O 1
ATOM 787 N N . LYS A 1 97 ? -12.942 11.858 35.923 1.00 80.94 97 LYS A N 1
ATOM 788 C CA . LYS A 1 97 ? -14.056 12.247 36.802 1.00 80.94 97 LYS A CA 1
ATOM 789 C C . LYS A 1 97 ? -14.839 11.049 37.332 1.00 80.94 97 LYS A C 1
ATOM 791 O O . LYS A 1 97 ? -15.282 11.064 38.480 1.00 80.94 97 LYS A O 1
ATOM 796 N N . LEU A 1 98 ? -15.036 10.018 36.510 1.00 83.88 98 LEU A N 1
ATOM 797 C CA . LEU A 1 98 ? -15.722 8.804 36.945 1.00 83.88 98 LEU A CA 1
ATOM 798 C C . LEU A 1 98 ? -14.884 8.039 37.977 1.00 83.88 98 LEU A C 1
ATOM 800 O O . LEU A 1 98 ? -15.421 7.596 38.990 1.00 83.88 98 LEU A O 1
ATOM 804 N N . ALA A 1 99 ? -13.574 7.917 37.756 1.00 86.25 99 ALA A N 1
ATOM 805 C CA . ALA A 1 99 ? -12.664 7.268 38.694 1.00 86.25 99 ALA A CA 1
ATOM 806 C C . ALA A 1 99 ? -12.612 8.004 40.043 1.00 86.25 99 ALA A C 1
ATOM 808 O O . ALA A 1 99 ? -12.658 7.359 41.092 1.00 86.25 99 ALA A O 1
ATOM 809 N N . GLU A 1 100 ? -12.591 9.340 40.034 1.00 86.56 100 GLU A N 1
ATOM 810 C CA . GLU A 1 100 ? -12.677 10.154 41.252 1.00 86.56 100 GLU A CA 1
ATOM 811 C C . GLU A 1 100 ? -13.967 9.880 42.034 1.00 86.56 100 GLU A C 1
ATOM 813 O O . GLU A 1 100 ? -13.921 9.617 43.236 1.00 86.56 100 GLU A O 1
ATOM 818 N N . GLN A 1 101 ? -15.119 9.878 41.357 1.00 84.94 101 GLN A N 1
ATOM 819 C CA . GLN A 1 101 ? -16.413 9.615 41.996 1.00 84.94 101 GLN A CA 1
ATOM 820 C C . GLN A 1 101 ? -16.511 8.198 42.563 1.00 84.94 101 GLN A C 1
ATOM 822 O O . GLN A 1 101 ? -17.011 8.016 43.672 1.00 84.94 101 GLN A O 1
ATOM 827 N N . VAL A 1 102 ? -16.009 7.196 41.838 1.00 89.88 102 VAL A N 1
ATOM 828 C CA . VAL A 1 102 ? -15.972 5.804 42.311 1.00 89.88 102 VAL A CA 1
ATOM 829 C C . VAL A 1 102 ? -15.060 5.667 43.531 1.00 89.88 102 VAL A C 1
ATOM 831 O O . VAL A 1 102 ? -15.405 4.956 44.472 1.00 89.88 102 VAL A O 1
ATOM 834 N N . THR A 1 103 ? -13.935 6.383 43.554 1.00 90.56 103 THR A N 1
ATOM 835 C CA . THR A 1 103 ? -13.002 6.379 44.690 1.00 90.56 103 THR A CA 1
ATOM 836 C C . THR A 1 103 ? -13.622 7.040 45.921 1.00 90.56 103 THR A C 1
ATOM 838 O O . THR A 1 103 ? -13.572 6.481 47.014 1.00 90.56 103 THR A O 1
ATOM 841 N N . LEU A 1 104 ? -14.272 8.195 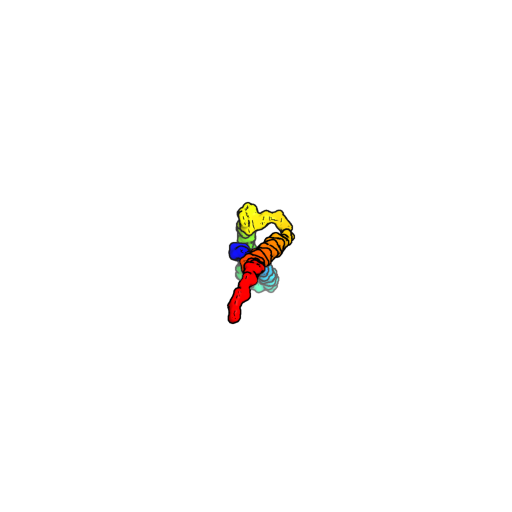45.749 1.00 88.81 104 LEU A N 1
ATOM 842 C CA . LEU A 1 104 ? -15.007 8.868 46.823 1.00 88.81 104 LEU A CA 1
ATOM 843 C C . LEU A 1 104 ? -16.124 7.982 47.383 1.00 88.81 104 LEU A C 1
ATOM 845 O O . LEU A 1 104 ? -16.266 7.865 48.597 1.00 88.81 104 LEU A O 1
ATOM 849 N N . LEU A 1 105 ? -16.883 7.316 46.511 1.00 87.06 105 LEU A N 1
ATOM 850 C CA . LEU A 1 105 ? -17.949 6.407 46.921 1.00 87.06 105 LEU A CA 1
ATOM 851 C C . LEU A 1 105 ? -17.403 5.193 47.686 1.00 87.06 105 LEU A C 1
ATOM 853 O O . LEU A 1 105 ? -17.986 4.792 48.691 1.00 87.06 105 LEU A O 1
ATOM 857 N N . ALA A 1 106 ? -16.279 4.624 47.242 1.00 87.88 106 ALA A N 1
ATOM 858 C CA . ALA A 1 106 ? -15.622 3.517 47.932 1.00 87.88 106 ALA A CA 1
ATOM 859 C C . ALA A 1 106 ? -15.176 3.914 49.348 1.00 87.88 106 ALA A C 1
ATOM 861 O O . ALA A 1 106 ? -15.395 3.149 50.285 1.00 87.88 106 ALA A O 1
ATOM 862 N N . ASN A 1 107 ? -14.632 5.124 49.509 1.00 88.00 107 ASN A N 1
ATOM 863 C CA . ASN A 1 107 ? -14.222 5.647 50.811 1.00 88.00 107 ASN A CA 1
ATOM 864 C C . ASN A 1 107 ? -15.424 5.840 51.747 1.00 88.00 107 ASN A C 1
ATOM 866 O O . ASN A 1 107 ? -15.404 5.341 52.865 1.00 88.00 107 ASN A O 1
ATOM 870 N N . VAL A 1 108 ? -16.516 6.448 51.267 1.00 88.12 108 VAL A N 1
ATOM 871 C CA . VAL A 1 108 ? -17.741 6.625 52.072 1.00 88.12 108 VAL A CA 1
ATOM 872 C C . VAL A 1 108 ? -18.335 5.278 52.494 1.00 88.12 108 VAL A C 1
ATOM 874 O O . VAL A 1 108 ? -18.745 5.108 53.638 1.00 88.12 108 VAL A O 1
ATOM 877 N N . LEU A 1 109 ? -18.361 4.287 51.598 1.00 85.94 109 LEU A N 1
ATOM 878 C CA . LEU A 1 109 ? -18.832 2.940 51.936 1.00 85.94 109 LEU A CA 1
ATOM 879 C C . LEU A 1 109 ? -17.935 2.248 52.971 1.00 85.94 109 LEU A C 1
ATOM 881 O O . LEU A 1 109 ? -18.423 1.445 53.767 1.00 85.94 109 LEU A O 1
ATOM 885 N N . GLN A 1 110 ? -16.636 2.539 52.961 1.00 83.00 110 GLN A N 1
ATOM 886 C CA . GLN A 1 110 ? -15.683 2.013 53.929 1.00 83.00 110 GLN A CA 1
ATOM 887 C C . GLN A 1 110 ? -15.836 2.692 55.298 1.00 83.00 110 GLN A C 1
ATOM 889 O O . GLN A 1 110 ? -15.822 1.997 56.312 1.00 83.00 110 GLN A O 1
ATOM 894 N N . ASP A 1 111 ? -16.082 4.001 55.325 1.00 80.94 111 ASP A N 1
ATOM 895 C CA . ASP A 1 111 ? -16.335 4.768 56.547 1.00 80.94 111 ASP A CA 1
ATOM 896 C C . ASP A 1 111 ? -17.644 4.335 57.223 1.00 80.94 111 ASP A C 1
ATOM 898 O O . ASP A 1 111 ? -17.639 3.993 58.403 1.00 80.94 111 ASP A O 1
ATOM 902 N N . VAL A 1 112 ? -18.734 4.181 56.463 1.00 78.62 112 VAL A N 1
ATOM 903 C CA . VAL A 1 112 ? -20.020 3.668 56.981 1.00 78.62 112 VAL A CA 1
ATOM 904 C C . VAL A 1 112 ? -19.882 2.245 57.541 1.00 78.62 112 VAL A C 1
ATOM 906 O O . VAL A 1 112 ? -20.509 1.890 58.540 1.00 78.62 112 VAL A O 1
ATOM 909 N N . LYS A 1 113 ? -19.034 1.410 56.930 1.00 73.38 113 LYS A N 1
ATOM 910 C CA . LYS A 1 113 ? -18.752 0.053 57.420 1.00 73.38 113 LYS A CA 1
ATOM 911 C C . LYS A 1 113 ? -17.946 0.061 58.727 1.00 73.38 113 LYS A C 1
ATOM 913 O O . LYS A 1 113 ? -18.131 -0.827 59.563 1.00 73.38 113 LYS A O 1
ATOM 918 N N . ASN A 1 114 ? -17.081 1.055 58.914 1.00 65.81 114 ASN A N 1
ATOM 919 C CA . ASN A 1 114 ? -16.304 1.243 60.138 1.00 65.81 114 ASN A CA 1
ATOM 920 C C . ASN A 1 114 ? -17.159 1.846 61.270 1.00 65.81 114 ASN A C 1
ATOM 922 O O . ASN A 1 114 ? -17.045 1.409 62.414 1.00 65.81 114 ASN A O 1
ATOM 926 N N . GLU A 1 115 ? -18.069 2.771 60.961 1.00 59.28 115 GLU A N 1
ATOM 927 C CA . GLU A 1 115 ? -19.012 3.359 61.927 1.00 59.28 115 GLU A CA 1
ATOM 928 C C . GLU A 1 115 ? -20.047 2.338 62.420 1.00 59.28 115 GLU A C 1
ATOM 930 O O . GLU A 1 115 ? -20.283 2.236 63.620 1.00 59.28 115 GLU A O 1
ATOM 935 N N . ALA A 1 116 ? -20.564 1.472 61.541 1.00 57.25 116 ALA A N 1
ATOM 936 C CA . ALA A 1 116 ? -21.444 0.364 61.936 1.00 57.25 116 ALA A CA 1
ATOM 937 C C . ALA A 1 116 ? -20.752 -0.699 62.816 1.00 57.25 116 ALA A C 1
ATOM 939 O O . ALA A 1 116 ? -21.418 -1.516 63.450 1.00 57.25 116 ALA A O 1
ATOM 940 N N . SER A 1 117 ? -19.416 -0.702 62.856 1.00 53.81 117 SER A N 1
ATOM 941 C CA . SER A 1 117 ? -18.627 -1.558 63.751 1.00 53.81 117 SER A CA 1
ATOM 942 C C . SER A 1 117 ? -18.336 -0.886 65.103 1.00 53.81 117 SER A C 1
ATOM 944 O O . SER A 1 117 ? -17.734 -1.515 65.972 1.00 53.81 117 SER A O 1
ATOM 946 N N . THR A 1 118 ? -18.748 0.376 65.282 1.00 50.62 118 THR A N 1
ATOM 947 C CA . THR A 1 118 ? -18.359 1.229 66.411 1.00 50.62 118 THR A CA 1
ATOM 948 C C . THR A 1 118 ? -19.552 2.029 66.953 1.00 50.62 118 THR A C 1
ATOM 950 O O . THR A 1 118 ? -19.486 3.248 67.054 1.00 50.62 118 THR A O 1
ATOM 953 N N . GLU A 1 119 ? -20.642 1.363 67.349 1.00 46.56 119 GLU A N 1
ATOM 954 C CA . GLU A 1 119 ? -21.562 1.935 68.348 1.00 46.56 119 GLU A CA 1
ATOM 955 C C . GLU A 1 119 ? -21.374 1.250 69.715 1.00 46.56 119 GLU A C 1
ATOM 957 O O . GLU A 1 119 ? -21.122 0.042 69.776 1.00 46.56 119 GLU A O 1
ATOM 962 N N . PRO A 1 120 ? -21.408 2.022 70.819 1.00 47.38 120 PRO A N 1
ATOM 963 C CA . PRO A 1 120 ? -20.756 1.675 72.071 1.00 47.38 120 PRO A CA 1
ATOM 964 C C . PRO A 1 120 ? -21.698 0.940 73.028 1.00 47.38 120 PRO A C 1
ATOM 966 O O . PRO A 1 120 ? -22.856 1.309 73.206 1.00 47.38 120 PRO A O 1
ATOM 969 N N . LEU A 1 121 ? -21.164 -0.062 73.728 1.00 46.69 121 LEU A N 1
ATOM 970 C CA . LEU A 1 121 ? -21.805 -0.645 74.905 1.00 46.69 121 LEU A CA 1
ATOM 971 C C . LEU A 1 121 ? -21.728 0.372 76.067 1.00 46.69 121 LEU A C 1
ATOM 973 O O . LEU A 1 121 ? -20.829 0.294 76.901 1.00 46.69 121 LEU A O 1
ATOM 977 N N . MET A 1 122 ? -22.642 1.345 76.125 1.00 51.34 122 MET A N 1
ATOM 978 C CA . MET A 1 122 ? -22.959 2.018 77.391 1.00 51.34 122 MET A CA 1
ATOM 979 C C . MET A 1 122 ? -23.933 1.123 78.158 1.00 51.34 122 MET A C 1
ATOM 981 O O . MET A 1 122 ? -25.118 1.052 77.844 1.00 51.34 122 MET A O 1
ATOM 985 N N . LYS A 1 123 ? -23.396 0.371 79.124 1.00 50.66 123 LYS A N 1
ATOM 986 C CA . LYS A 1 123 ? -24.185 -0.180 80.225 1.00 50.66 123 LYS A CA 1
ATOM 987 C C . LYS A 1 123 ? -24.258 0.893 81.304 1.00 50.66 123 LYS A C 1
ATOM 989 O O . LYS A 1 123 ? -23.343 0.995 82.117 1.00 50.66 123 LYS A O 1
ATOM 994 N N . ASP A 1 124 ? -25.331 1.667 81.271 1.00 50.28 124 ASP A N 1
ATOM 995 C CA . ASP A 1 124 ? -25.826 2.352 82.456 1.00 50.28 124 ASP A CA 1
ATOM 996 C C . ASP A 1 124 ? -26.556 1.303 83.304 1.00 50.28 124 ASP A C 1
ATOM 998 O O . ASP A 1 124 ? -27.616 0.817 82.916 1.00 50.28 124 ASP A O 1
ATOM 1002 N N . GLU A 1 125 ? -25.970 0.920 84.434 1.00 51.41 125 GLU A N 1
ATOM 1003 C CA . GLU A 1 125 ? -26.725 0.400 85.577 1.00 51.41 125 GLU A CA 1
ATOM 1004 C C . GLU A 1 125 ? -26.240 1.162 86.814 1.00 51.41 125 GLU A C 1
ATOM 1006 O O . GLU A 1 125 ? -25.259 0.793 87.463 1.00 51.41 125 GLU A O 1
ATOM 1011 N N . ASP A 1 126 ? -26.916 2.283 87.070 1.00 47.41 126 ASP A N 1
ATOM 1012 C CA . ASP A 1 126 ? -27.016 2.878 88.395 1.00 47.41 126 ASP A CA 1
ATOM 1013 C C . ASP A 1 126 ? -27.961 2.030 89.269 1.00 47.41 126 ASP A C 1
ATOM 1015 O O . ASP A 1 126 ? -28.970 1.514 88.793 1.00 47.41 126 ASP A O 1
ATOM 1019 N N . GLU A 1 127 ? -27.609 1.985 90.557 1.00 49.41 127 GLU A N 1
ATOM 1020 C CA . GLU A 1 127 ? -28.396 1.590 91.736 1.00 49.41 127 GLU A CA 1
ATOM 1021 C C . GLU A 1 127 ? -28.842 0.119 91.881 1.00 49.41 127 GLU A C 1
ATOM 1023 O O . GLU A 1 127 ? -29.830 -0.333 91.320 1.00 49.41 127 GLU A O 1
ATOM 1028 N N . ASP A 1 128 ? -28.202 -0.592 92.819 1.00 44.38 128 ASP A N 1
ATOM 1029 C CA . ASP A 1 128 ? -28.890 -0.803 94.098 1.00 44.38 128 ASP A CA 1
ATOM 1030 C C . ASP A 1 128 ? -27.919 -1.077 95.258 1.00 44.38 128 ASP A C 1
ATOM 1032 O O . ASP A 1 128 ? -27.072 -1.974 95.250 1.00 44.38 128 ASP A O 1
ATOM 1036 N N . VAL A 1 129 ? -28.074 -0.244 96.282 1.00 56.00 129 VAL A N 1
ATOM 1037 C CA . VAL A 1 129 ? -27.543 -0.399 97.634 1.00 56.00 129 VAL A CA 1
ATOM 1038 C C . VAL A 1 129 ? -28.183 -1.631 98.264 1.00 56.00 129 VAL A C 1
ATOM 1040 O O . VAL A 1 129 ? -29.403 -1.689 98.328 1.00 56.00 129 VAL A O 1
ATOM 1043 N N . LEU A 1 130 ? -27.396 -2.544 98.840 1.00 51.09 130 LEU A N 1
ATOM 1044 C CA . LEU A 1 130 ? -27.821 -3.323 100.010 1.00 51.09 130 LEU A CA 1
ATOM 1045 C C . LEU A 1 130 ? -26.607 -3.880 100.765 1.00 51.09 130 LEU A C 1
ATOM 1047 O O . LEU A 1 130 ? -25.810 -4.657 100.244 1.00 51.09 130 LEU A O 1
ATOM 1051 N N . MET A 1 131 ? -26.481 -3.414 102.010 1.00 56.72 131 MET A N 1
ATOM 1052 C CA . MET A 1 131 ? -25.619 -3.977 103.045 1.00 56.72 131 MET A CA 1
ATOM 1053 C C . MET A 1 131 ? -26.150 -5.333 103.515 1.00 56.72 131 MET A C 1
ATOM 1055 O O . MET A 1 131 ? -27.360 -5.486 103.635 1.00 56.72 131 MET A O 1
ATOM 1059 N N . ASP A 1 132 ? -25.232 -6.250 103.824 1.00 46.22 132 ASP A N 1
ATOM 1060 C CA . ASP A 1 132 ? -25.251 -7.228 104.933 1.00 46.22 132 ASP A CA 1
ATOM 1061 C C . ASP A 1 132 ? -24.004 -8.124 104.749 1.00 46.22 132 ASP A C 1
ATOM 1063 O O . ASP A 1 132 ? -23.708 -8.533 103.628 1.00 46.22 132 ASP A O 1
ATOM 1067 N N . GLY A 1 133 ? -23.170 -8.462 105.732 1.00 43.56 133 GLY A N 1
ATOM 1068 C CA . GLY A 1 133 ? -23.100 -8.225 107.173 1.00 43.56 133 GLY A CA 1
ATOM 1069 C C . GLY A 1 133 ? -21.767 -8.786 107.688 1.00 43.56 133 GLY A C 1
ATOM 1070 O O . GLY A 1 133 ? -21.106 -9.535 106.928 1.00 43.56 133 GLY A O 1
#

Organism: Kazachstania africana (strain ATCC 22294 / BCRC 22015 / CBS 2517 / CECT 1963 / NBRC 1671 / NRRL Y-8276) (NCBI:txid1071382)

Sequence (133 aa):
MQPQYVRERLDSLECIDLKLCTMLKEASQVVFTFSEIKKGNVDLKRQFENHVKGFYNNLEEATIRLRNEIKLLDENTGTRLLPISVNKKNLGQDEEKLAEQVTLLANVLQDVKNEASTEPLMKDEDEDVLMDG

Radius of gyration: 37.8 Å; chains: 1; bounding box: 54×25×134 Å

Foldseek 3Di:
DADPVVVVLVVLVVVLVVLVVVLVVLVVVLVVLVVVVVVVPVVSVVVNVVSVVSNVVSVVVSVVSVVVSVVVVVVCQVPPRDDHPDDDDDPVPVVVVVVVVVVVVVVVVVVVVVVVVDDDPPPDDDDDDDDDD

InterPro domains:
  IPR019404 Mediator complex, subunit Med11 [PF10280] (8-109)

Secondary structure (DSSP, 8-state):
---HHHHHHHHHHHHHHHHHHHHHHHHHHHHHHHHHHHTT-GGGHHHHHHHHHHHHHHHHHHHHHHHHHHHHHHHHBSSTTB--S-----THHHHHHHHHHHHHHHHHHHHHHHHTT----------------